Protein AF-A0A505I3U3-F1 (afdb_monomer_lite)

Structure (mmCIF, N/CA/C/O backbone):
data_AF-A0A505I3U3-F1
#
_entry.id   AF-A0A505I3U3-F1
#
loop_
_atom_site.group_PDB
_atom_site.id
_atom_site.type_symbol
_atom_site.label_atom_id
_atom_site.label_alt_id
_atom_site.label_comp_id
_atom_site.label_asym_id
_atom_site.label_entity_id
_atom_site.label_seq_id
_atom_site.pdbx_PDB_ins_code
_atom_site.Cartn_x
_atom_site.Cartn_y
_atom_site.Cartn_z
_atom_site.occupancy
_atom_site.B_iso_or_equiv
_atom_site.auth_seq_id
_atom_site.auth_comp_id
_atom_site.auth_asym_id
_atom_site.auth_atom_id
_atom_site.pdbx_PDB_model_num
ATOM 1 N N . MET A 1 1 ? 19.910 -3.285 -36.884 1.00 42.41 1 MET A N 1
ATOM 2 C CA . MET A 1 1 ? 19.547 -4.697 -36.668 1.00 42.41 1 MET A CA 1
ATOM 3 C C . MET A 1 1 ? 18.917 -4.754 -35.297 1.00 42.41 1 MET A C 1
ATOM 5 O O . MET A 1 1 ? 19.650 -4.690 -34.319 1.00 42.41 1 MET A O 1
ATOM 9 N N . ASP A 1 2 ? 17.590 -4.770 -35.226 1.00 52.75 2 ASP A N 1
ATOM 10 C CA . ASP A 1 2 ? 16.902 -5.060 -33.970 1.00 52.75 2 ASP A CA 1
ATOM 11 C C . ASP A 1 2 ? 17.142 -6.538 -33.677 1.00 52.75 2 ASP A C 1
ATOM 13 O O . ASP A 1 2 ? 16.630 -7.406 -34.384 1.00 52.75 2 ASP A O 1
ATOM 17 N N . SER A 1 3 ? 18.017 -6.841 -32.716 1.00 69.00 3 SER A N 1
ATOM 18 C CA . SER A 1 3 ? 18.177 -8.223 -32.275 1.00 69.00 3 SER A CA 1
ATOM 19 C C . SER A 1 3 ? 16.888 -8.625 -31.568 1.00 69.00 3 SER A C 1
ATOM 21 O O . SER A 1 3 ? 16.508 -7.972 -30.592 1.00 69.00 3 SER A O 1
ATOM 23 N N . GLU A 1 4 ? 16.218 -9.675 -32.038 1.00 84.38 4 GLU A N 1
ATOM 24 C CA . GLU A 1 4 ? 15.081 -10.244 -31.319 1.00 84.38 4 GLU A CA 1
ATOM 25 C C . GLU A 1 4 ? 15.441 -10.508 -29.852 1.00 84.38 4 GLU A C 1
ATOM 27 O O . GLU A 1 4 ? 16.498 -11.060 -29.540 1.00 84.38 4 GLU A O 1
ATOM 32 N N . LEU A 1 5 ? 14.546 -10.115 -28.943 1.00 84.31 5 LEU A N 1
ATOM 33 C CA . LEU A 1 5 ? 14.712 -10.381 -27.518 1.00 84.31 5 LEU A CA 1
ATOM 34 C C . LEU A 1 5 ? 14.780 -11.892 -27.270 1.00 84.31 5 LEU A C 1
ATOM 36 O O . LEU A 1 5 ? 13.933 -12.659 -27.744 1.00 84.31 5 LEU A O 1
ATOM 40 N N . SER A 1 6 ? 15.757 -1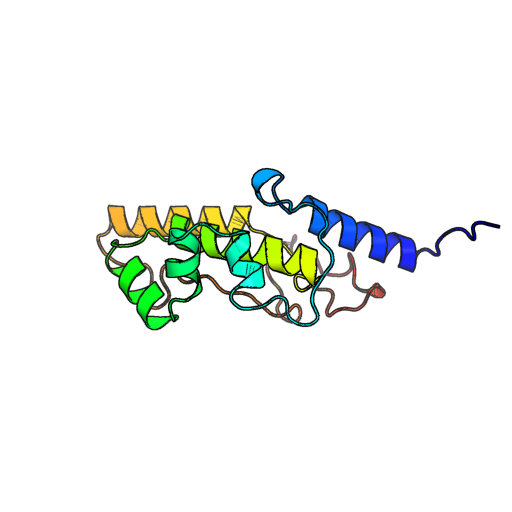2.308 -26.470 1.00 89.75 6 SER A N 1
ATOM 41 C CA . SER A 1 6 ? 15.848 -13.681 -25.969 1.00 89.75 6 SER A CA 1
ATOM 42 C C . SER A 1 6 ? 14.645 -14.036 -25.081 1.00 89.75 6 SER A C 1
ATOM 44 O O . SER A 1 6 ? 13.930 -13.161 -24.586 1.00 89.75 6 SER A O 1
ATOM 46 N N . SER A 1 7 ? 14.404 -15.332 -24.861 1.00 90.50 7 SER A N 1
ATOM 47 C CA . SER A 1 7 ? 13.244 -15.819 -24.097 1.00 90.50 7 SER A CA 1
ATOM 48 C C . SER A 1 7 ? 13.162 -15.235 -22.682 1.00 90.50 7 SER A C 1
ATOM 50 O O . SER A 1 7 ? 12.096 -14.784 -22.269 1.00 90.50 7 SER A O 1
ATOM 52 N N . TRP A 1 8 ? 14.285 -15.154 -21.962 1.00 89.69 8 TRP A N 1
ATOM 53 C CA . TRP A 1 8 ? 14.316 -14.587 -20.610 1.00 89.69 8 TRP A CA 1
ATOM 54 C C . TRP A 1 8 ? 14.043 -13.074 -20.606 1.00 89.69 8 TRP A C 1
ATOM 56 O O . TRP A 1 8 ? 13.392 -12.570 -19.694 1.00 89.69 8 TRP A O 1
ATOM 66 N N . GLN A 1 9 ? 14.483 -12.340 -21.638 1.00 92.62 9 GLN A N 1
ATOM 67 C CA . GLN A 1 9 ? 14.187 -10.908 -21.774 1.00 92.62 9 GLN A CA 1
ATOM 68 C C . GLN A 1 9 ? 12.697 -10.677 -22.024 1.00 92.62 9 GLN A C 1
ATOM 70 O O . GLN A 1 9 ? 12.126 -9.753 -21.444 1.00 92.62 9 GLN A O 1
ATOM 75 N N . LYS A 1 10 ? 12.068 -11.531 -22.844 1.00 91.75 10 LYS A N 1
ATOM 76 C CA . LYS A 1 10 ? 10.618 -11.514 -23.082 1.00 91.75 10 LYS A CA 1
ATOM 77 C C . LYS A 1 10 ? 9.846 -11.781 -21.786 1.00 91.75 10 LYS A C 1
ATOM 79 O O . LYS A 1 10 ? 8.962 -10.998 -21.458 1.00 91.75 10 LYS A O 1
ATOM 84 N N . ALA A 1 11 ? 10.234 -12.797 -21.010 1.00 90.19 11 ALA A N 1
ATOM 85 C CA . ALA A 1 11 ? 9.616 -13.100 -19.713 1.00 90.19 11 ALA A CA 1
ATOM 86 C C . ALA A 1 11 ? 9.761 -11.938 -18.710 1.00 90.19 11 ALA A C 1
ATOM 88 O O . ALA A 1 11 ? 8.778 -11.483 -18.128 1.00 90.19 11 ALA A O 1
ATOM 89 N N . ALA A 1 12 ? 10.966 -11.378 -18.566 1.00 91.19 12 ALA A N 1
ATOM 90 C CA . ALA A 1 12 ? 11.206 -10.230 -17.690 1.00 91.19 12 ALA A CA 1
ATOM 91 C C . ALA A 1 12 ? 10.450 -8.965 -18.142 1.00 91.19 12 ALA A C 1
ATOM 93 O O . ALA A 1 12 ? 10.013 -8.161 -17.317 1.00 91.19 12 ALA A O 1
ATOM 94 N N . GLN A 1 13 ? 10.299 -8.748 -19.453 1.00 92.19 13 GLN A N 1
ATOM 95 C CA . GLN A 1 13 ? 9.488 -7.653 -19.983 1.00 92.19 13 GLN A CA 1
ATOM 96 C C . GLN A 1 13 ? 8.001 -7.866 -19.688 1.00 92.19 13 GLN A C 1
ATOM 98 O O . GLN A 1 13 ? 7.364 -6.936 -19.202 1.00 92.19 13 GLN A O 1
ATOM 103 N N . ALA A 1 14 ? 7.477 -9.070 -19.923 1.00 92.00 14 ALA A N 1
ATOM 104 C CA . ALA A 1 14 ? 6.088 -9.413 -19.639 1.00 92.00 14 ALA A CA 1
ATOM 105 C C . ALA A 1 14 ? 5.757 -9.239 -18.151 1.00 92.00 14 ALA A C 1
ATOM 107 O O . ALA A 1 14 ? 4.766 -8.591 -17.828 1.00 92.00 14 ALA A O 1
ATOM 108 N N . LYS A 1 15 ? 6.626 -9.707 -17.243 1.00 91.25 15 LYS A N 1
ATOM 109 C CA . LYS A 1 15 ? 6.424 -9.543 -15.796 1.00 91.25 15 LYS A CA 1
ATOM 110 C C . LYS A 1 15 ? 6.405 -8.074 -15.372 1.00 91.25 15 LYS A C 1
ATOM 112 O O . LYS A 1 15 ? 5.486 -7.654 -14.680 1.00 91.25 15 LYS A O 1
ATOM 117 N N . ARG A 1 16 ? 7.369 -7.266 -15.834 1.00 92.44 16 ARG A N 1
ATOM 118 C CA . ARG A 1 16 ? 7.376 -5.814 -15.561 1.00 92.44 16 ARG A CA 1
ATOM 119 C C . ARG A 1 16 ? 6.122 -5.127 -16.092 1.00 92.44 16 ARG A C 1
ATOM 121 O O . ARG A 1 16 ? 5.566 -4.278 -15.406 1.00 92.44 16 ARG A O 1
ATOM 128 N N . GLN A 1 17 ? 5.678 -5.500 -17.291 1.00 93.25 17 GLN A N 1
ATOM 129 C CA . GLN A 1 17 ? 4.463 -4.944 -17.874 1.00 93.25 17 GLN A CA 1
ATOM 130 C C . GLN A 1 17 ? 3.226 -5.332 -17.055 1.00 93.25 17 GLN A C 1
ATOM 132 O O . GLN A 1 17 ? 2.429 -4.457 -16.749 1.00 93.25 17 GLN A O 1
ATOM 137 N N . ALA A 1 18 ? 3.119 -6.587 -16.611 1.00 92.44 18 ALA A N 1
ATOM 138 C CA . ALA A 1 18 ? 2.025 -7.045 -15.757 1.00 92.44 18 ALA A CA 1
ATOM 139 C C . ALA A 1 18 ? 1.955 -6.274 -14.425 1.00 92.44 18 ALA A C 1
ATOM 141 O O . ALA A 1 18 ? 0.870 -5.878 -14.007 1.00 92.44 18 ALA A O 1
ATOM 142 N N . ILE A 1 19 ? 3.101 -5.989 -13.792 1.00 92.94 19 ILE A N 1
ATOM 143 C CA . ILE A 1 19 ? 3.154 -5.178 -12.562 1.00 92.94 19 ILE A CA 1
ATOM 144 C C . ILE A 1 19 ? 2.674 -3.742 -12.835 1.00 92.94 19 ILE A C 1
ATOM 146 O O . ILE A 1 19 ? 1.870 -3.202 -12.079 1.00 92.94 19 ILE A O 1
ATOM 150 N N . LEU A 1 20 ? 3.117 -3.120 -13.933 1.00 93.00 20 LEU A N 1
ATOM 151 C CA . LEU A 1 20 ? 2.653 -1.780 -14.318 1.00 93.00 20 LEU A CA 1
ATOM 152 C C . LEU A 1 20 ? 1.159 -1.763 -14.674 1.00 93.00 20 LEU A C 1
ATOM 154 O O . LEU A 1 20 ? 0.457 -0.794 -14.375 1.00 93.00 20 LEU A O 1
ATOM 158 N N . ASP A 1 21 ? 0.660 -2.831 -15.291 1.00 93.69 21 ASP A N 1
ATOM 159 C CA . ASP A 1 21 ? -0.746 -2.974 -15.658 1.00 93.69 21 ASP A CA 1
ATOM 160 C C . ASP A 1 21 ? -1.646 -3.156 -14.434 1.00 93.69 21 ASP A C 1
ATOM 162 O O . ASP A 1 21 ? -2.768 -2.646 -14.438 1.00 93.69 21 ASP A O 1
ATOM 166 N N . ALA A 1 22 ? -1.128 -3.762 -13.362 1.00 93.62 22 ALA A N 1
ATOM 167 C CA . ALA A 1 22 ? -1.805 -3.873 -12.073 1.00 93.62 22 ALA A CA 1
ATOM 168 C C . ALA A 1 22 ? -1.990 -2.521 -11.354 1.00 93.62 22 ALA A C 1
ATOM 170 O O . ALA A 1 22 ? -2.793 -2.432 -10.426 1.00 93.62 22 ALA A O 1
ATOM 171 N N . ILE A 1 23 ? -1.298 -1.450 -11.774 1.00 95.81 23 ILE A N 1
ATOM 172 C CA . ILE A 1 23 ? -1.517 -0.101 -11.233 1.00 95.81 23 ILE A CA 1
ATOM 173 C C . ILE A 1 23 ? -2.797 0.504 -11.836 1.00 95.81 23 ILE A C 1
ATOM 175 O O . ILE A 1 23 ? -2.842 0.748 -13.054 1.00 95.81 23 ILE A O 1
ATOM 179 N N . PRO A 1 24 ? -3.808 0.842 -11.003 1.00 95.19 24 PRO A N 1
ATOM 180 C CA . PRO A 1 24 ? -5.024 1.513 -11.446 1.00 95.19 24 PRO A CA 1
ATOM 181 C C . PRO A 1 24 ? -4.728 2.793 -12.223 1.00 95.19 24 PRO A C 1
ATOM 183 O O . PRO A 1 24 ? -3.877 3.587 -11.827 1.00 95.19 24 PRO A O 1
ATOM 186 N N . GLN A 1 25 ? -5.485 3.049 -13.295 1.00 94.31 25 GLN A N 1
ATOM 187 C CA . GLN A 1 25 ? -5.284 4.235 -14.139 1.00 94.31 25 GLN A CA 1
ATOM 188 C C . GLN A 1 25 ? -5.309 5.549 -13.343 1.00 94.31 25 GLN A C 1
ATOM 190 O O . GLN A 1 25 ? -4.515 6.439 -13.631 1.00 94.31 25 GLN A O 1
ATOM 195 N N . LYS A 1 26 ? -6.158 5.640 -12.308 1.00 94.50 26 LYS A N 1
ATOM 196 C CA . LYS A 1 26 ? -6.260 6.810 -11.417 1.00 94.50 26 LYS A CA 1
ATOM 197 C C . LYS A 1 26 ? -4.977 7.121 -10.628 1.00 94.50 26 LYS A C 1
ATOM 199 O O . LYS A 1 26 ? -4.834 8.239 -10.156 1.00 94.50 26 LYS A O 1
ATOM 204 N N . TRP A 1 27 ? -4.067 6.156 -10.489 1.00 95.88 27 TRP A N 1
ATOM 205 C CA . TRP A 1 27 ? -2.802 6.282 -9.750 1.00 95.88 27 TRP A CA 1
ATOM 206 C C . TRP A 1 27 ? -1.579 6.362 -10.670 1.00 95.88 27 TRP A C 1
ATOM 208 O O . TRP A 1 27 ? -0.437 6.370 -10.204 1.00 95.88 27 TRP A O 1
ATOM 218 N N . ARG A 1 28 ? -1.786 6.382 -11.992 1.00 94.75 28 ARG A N 1
ATOM 219 C CA . ARG A 1 28 ? -0.683 6.477 -12.947 1.00 94.75 28 ARG A CA 1
ATOM 220 C C . ARG A 1 28 ? -0.191 7.915 -13.030 1.00 94.75 28 ARG A C 1
ATOM 222 O O . ARG A 1 28 ? -0.964 8.825 -13.323 1.00 94.75 28 ARG A O 1
ATOM 229 N N . ILE A 1 29 ? 1.103 8.108 -12.800 1.00 91.25 29 ILE A N 1
ATOM 230 C CA . ILE A 1 29 ? 1.732 9.428 -12.864 1.00 91.25 29 ILE A CA 1
ATOM 231 C C . ILE A 1 29 ? 2.235 9.705 -14.278 1.00 91.25 29 ILE A C 1
ATOM 233 O O . ILE A 1 29 ? 2.654 8.804 -15.009 1.00 91.25 29 ILE A O 1
ATOM 237 N N . GLN A 1 30 ? 2.227 10.976 -14.675 1.00 85.38 30 GLN A N 1
ATOM 238 C CA . GLN A 1 30 ? 2.942 11.374 -15.881 1.00 85.38 30 GLN A CA 1
ATOM 239 C C . GLN A 1 30 ? 4.442 11.304 -15.618 1.00 85.38 30 GLN A C 1
ATOM 241 O O . GLN A 1 30 ? 4.922 11.675 -14.548 1.00 85.38 30 GLN A O 1
ATOM 246 N N . ARG A 1 31 ? 5.185 10.802 -16.603 1.00 68.62 31 ARG A N 1
ATOM 247 C CA . ARG A 1 31 ? 6.617 10.547 -16.474 1.00 68.62 31 ARG A CA 1
ATOM 248 C C . ARG A 1 31 ? 7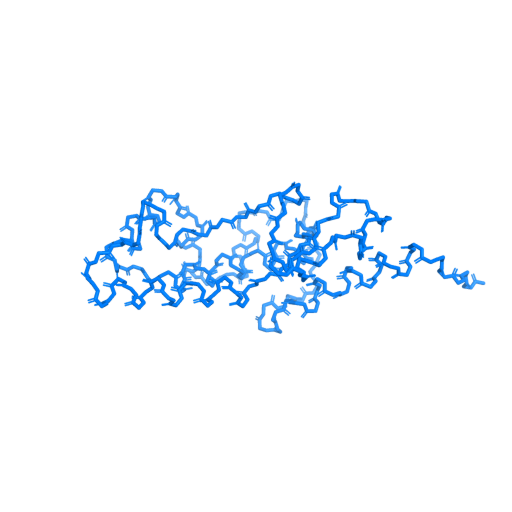.368 11.862 -16.232 1.00 68.62 31 ARG A C 1
ATOM 250 O O . ARG A 1 31 ? 7.558 12.646 -17.158 1.00 68.62 31 ARG A O 1
ATOM 257 N N . ALA A 1 32 ? 7.781 12.085 -14.987 1.00 68.06 32 ALA A N 1
ATOM 258 C CA . ALA A 1 32 ? 8.561 13.242 -14.568 1.00 68.06 32 ALA A CA 1
ATOM 259 C C . ALA A 1 32 ? 10.071 12.984 -14.709 1.00 68.06 32 ALA A C 1
ATOM 261 O O . ALA A 1 32 ? 10.527 11.837 -14.730 1.00 68.06 32 ALA A O 1
ATOM 262 N N . VAL A 1 33 ? 10.860 14.060 -14.783 1.00 78.12 33 VAL A N 1
ATOM 263 C CA . VAL A 1 33 ? 12.310 13.981 -14.560 1.00 78.12 33 VAL A CA 1
ATOM 264 C C . VAL A 1 33 ? 12.523 13.590 -13.102 1.00 78.12 33 VAL A C 1
ATOM 266 O O . VAL A 1 33 ? 12.059 14.290 -12.203 1.00 78.12 33 VAL A O 1
ATOM 269 N N . LEU A 1 34 ? 13.184 12.457 -12.877 1.00 82.69 34 LEU A N 1
ATOM 270 C CA . LEU A 1 34 ? 13.385 11.937 -11.532 1.00 82.69 34 LEU A CA 1
ATOM 271 C C . LEU A 1 34 ? 14.514 12.702 -10.827 1.00 82.69 34 LEU A C 1
ATOM 273 O O . LEU A 1 34 ? 15.611 12.801 -11.388 1.00 82.69 34 LEU A O 1
ATOM 277 N N . PRO A 1 35 ? 14.284 13.226 -9.611 1.00 85.56 35 PRO A N 1
ATOM 278 C CA . PRO A 1 35 ? 15.367 13.666 -8.743 1.00 85.56 35 PRO A CA 1
ATOM 279 C C . PRO A 1 35 ? 16.189 12.464 -8.258 1.00 85.56 35 PRO A C 1
ATOM 281 O O . PRO A 1 35 ? 15.798 11.308 -8.415 1.00 85.56 35 PRO A O 1
ATOM 284 N N . VAL A 1 36 ? 17.331 12.746 -7.626 1.00 87.69 36 VAL A N 1
ATOM 285 C CA . VAL A 1 36 ? 18.148 11.715 -6.961 1.00 87.69 36 VAL A CA 1
ATOM 286 C C . VAL A 1 36 ? 17.389 11.072 -5.797 1.00 87.69 36 VAL A C 1
ATOM 288 O O . VAL A 1 36 ? 17.499 9.867 -5.588 1.00 87.69 36 VAL A O 1
ATOM 291 N N . ASP A 1 37 ? 16.615 11.871 -5.063 1.00 90.56 37 ASP A N 1
ATOM 292 C CA . ASP A 1 37 ? 15.796 11.432 -3.939 1.00 90.56 37 ASP A CA 1
ATOM 293 C C . ASP A 1 37 ? 14.320 11.680 -4.254 1.00 90.56 37 ASP A C 1
ATOM 295 O O . ASP A 1 37 ? 13.906 12.814 -4.489 1.00 90.56 37 ASP A O 1
ATOM 299 N N . VAL A 1 38 ? 13.543 10.600 -4.288 1.00 91.38 38 VAL A N 1
ATOM 300 C CA . VAL A 1 38 ? 12.102 10.624 -4.559 1.00 91.38 38 VAL A CA 1
ATOM 301 C C . VAL A 1 38 ? 11.260 10.572 -3.281 1.00 91.38 38 VAL A C 1
ATOM 303 O O . VAL A 1 38 ? 10.042 10.448 -3.364 1.00 91.38 38 VAL A O 1
ATOM 306 N N . THR A 1 39 ? 11.880 10.609 -2.102 1.00 91.44 39 THR A N 1
ATOM 307 C CA . THR A 1 39 ? 11.192 10.566 -0.807 1.00 91.44 39 THR A CA 1
ATOM 308 C C . THR A 1 39 ? 10.715 11.958 -0.361 1.00 91.44 39 THR A C 1
ATOM 310 O O . THR A 1 39 ? 10.878 12.950 -1.074 1.00 91.44 39 THR A O 1
ATOM 313 N N . GLY A 1 40 ? 10.057 12.029 0.803 1.00 92.75 40 GLY A N 1
ATOM 314 C CA . GLY A 1 40 ? 9.613 13.286 1.409 1.00 92.75 40 GLY A CA 1
ATOM 315 C C . GLY A 1 40 ? 8.695 14.112 0.505 1.00 92.75 40 GLY A C 1
ATOM 316 O O . GLY A 1 40 ? 7.747 13.588 -0.082 1.00 92.75 40 GLY A O 1
ATOM 317 N N . GLU A 1 41 ? 8.998 15.405 0.380 1.00 92.38 41 GLU A N 1
ATOM 318 C CA . GLU A 1 41 ? 8.182 16.380 -0.356 1.00 92.38 41 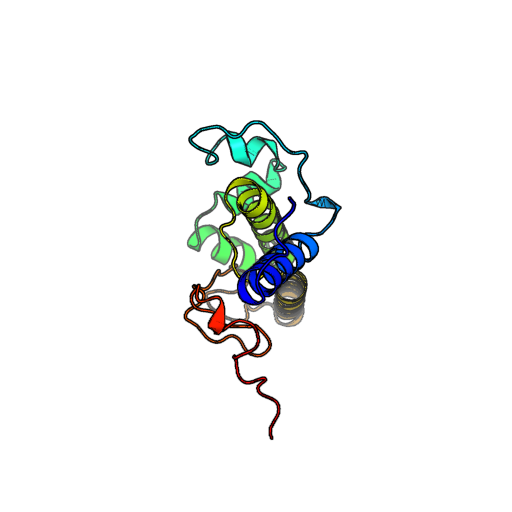GLU A CA 1
ATOM 319 C C . GLU A 1 41 ? 7.937 15.984 -1.820 1.00 92.38 41 GLU A C 1
ATOM 321 O O . GLU A 1 41 ? 6.873 16.280 -2.368 1.00 92.38 41 GLU A O 1
ATOM 326 N N . PHE A 1 42 ? 8.880 15.277 -2.458 1.00 93.44 42 PHE A N 1
ATOM 327 C CA . PHE A 1 42 ? 8.739 14.906 -3.865 1.00 93.44 42 PHE A CA 1
ATOM 328 C C . PHE A 1 42 ? 7.568 13.946 -4.089 1.00 93.44 42 PHE A C 1
ATOM 330 O O . PHE A 1 42 ? 6.706 14.210 -4.928 1.00 93.44 42 PHE A O 1
ATOM 337 N N . ILE A 1 43 ? 7.507 12.842 -3.335 1.00 94.31 43 ILE A N 1
ATOM 338 C CA . ILE A 1 43 ? 6.393 11.893 -3.452 1.00 94.31 43 ILE A CA 1
ATOM 339 C C . ILE A 1 43 ? 5.096 12.471 -2.880 1.00 94.31 43 ILE A C 1
ATOM 341 O O . ILE A 1 43 ? 4.024 12.200 -3.418 1.00 94.31 43 ILE A O 1
ATOM 345 N N . GLN A 1 44 ? 5.183 13.309 -1.842 1.00 95.81 44 GLN A N 1
ATOM 346 C CA . GLN A 1 44 ? 4.025 13.995 -1.260 1.00 95.81 44 GLN A CA 1
ATOM 347 C C . GLN A 1 44 ? 3.321 14.911 -2.270 1.00 95.81 44 GLN A C 1
ATOM 349 O O . GLN A 1 44 ? 2.104 15.046 -2.205 1.00 95.81 44 GLN A O 1
ATOM 354 N N . GLY A 1 45 ? 4.038 15.459 -3.257 1.00 94.62 45 GLY A N 1
ATOM 355 C CA . GLY A 1 45 ? 3.446 16.248 -4.344 1.00 94.62 45 GLY A CA 1
ATOM 356 C C . GLY A 1 45 ? 2.415 15.502 -5.207 1.00 94.62 45 GLY A C 1
ATOM 357 O O . GLY A 1 45 ? 1.672 16.144 -5.947 1.00 94.62 45 GLY A O 1
ATOM 358 N N . TYR A 1 46 ? 2.343 14.171 -5.106 1.00 95.19 46 TYR A N 1
ATOM 359 C CA . TYR A 1 46 ? 1.360 13.330 -5.802 1.00 95.19 46 TYR A CA 1
ATOM 360 C C . TYR A 1 46 ? 0.208 12.860 -4.901 1.00 95.19 46 TYR A C 1
ATOM 362 O O . TYR A 1 46 ? -0.700 12.181 -5.378 1.00 95.19 46 TYR A O 1
ATOM 370 N N . LEU A 1 47 ? 0.247 13.190 -3.609 1.00 97.19 47 LEU A N 1
ATOM 371 C CA . LEU A 1 47 ? -0.690 12.711 -2.599 1.00 97.19 47 LEU A CA 1
ATOM 372 C C . LEU A 1 47 ? -1.597 13.844 -2.117 1.00 97.19 47 LEU A C 1
ATOM 374 O O . LEU A 1 47 ? -1.230 15.019 -2.091 1.00 97.19 47 LEU A O 1
ATOM 378 N N . THR A 1 48 ? -2.797 13.485 -1.684 1.00 98.06 48 THR A N 1
ATOM 379 C CA . THR A 1 48 ? -3.679 14.402 -0.960 1.00 98.06 48 THR A CA 1
ATOM 380 C C . THR A 1 48 ? -3.158 14.648 0.462 1.00 98.06 48 THR A C 1
ATOM 382 O O . THR A 1 48 ? -2.490 13.782 1.032 1.00 98.06 48 THR A O 1
ATOM 385 N N . PRO A 1 49 ? -3.518 15.773 1.112 1.00 98.38 49 PRO A N 1
ATOM 386 C CA . PRO A 1 49 ? -3.138 16.021 2.506 1.00 98.38 49 PRO A CA 1
ATOM 387 C C . PRO A 1 49 ? -3.538 14.890 3.462 1.00 98.38 49 PRO A C 1
ATOM 389 O O . PRO A 1 49 ? -2.803 14.586 4.397 1.00 98.38 49 PRO A O 1
ATOM 392 N N . ARG A 1 50 ? -4.676 14.233 3.198 1.00 98.19 50 ARG A N 1
ATOM 393 C CA . ARG A 1 50 ? -5.163 13.103 3.994 1.00 98.19 50 ARG A CA 1
ATOM 394 C C . ARG A 1 50 ? -4.308 11.850 3.811 1.00 98.19 50 ARG A C 1
ATOM 396 O O . ARG A 1 50 ? -4.003 11.171 4.784 1.00 98.19 50 ARG A O 1
ATOM 403 N N . GLU A 1 51 ? -3.896 11.551 2.584 1.00 98.38 51 GLU A N 1
ATOM 404 C CA . GLU A 1 51 ? -2.983 10.433 2.322 1.00 98.38 51 GLU A CA 1
ATOM 405 C C . GLU A 1 51 ? -1.612 10.675 2.952 1.00 98.38 51 GLU A C 1
ATOM 407 O O . GLU A 1 51 ? -1.014 9.738 3.476 1.00 98.38 51 GLU A O 1
ATOM 412 N N . ILE A 1 52 ? -1.129 11.921 2.950 1.00 98.56 52 ILE A N 1
ATOM 413 C CA . ILE A 1 52 ? 0.111 12.297 3.639 1.00 98.56 52 ILE A CA 1
ATOM 414 C C . ILE A 1 52 ? -0.038 12.062 5.145 1.00 98.56 52 ILE A C 1
ATOM 416 O O . ILE A 1 52 ? 0.790 11.369 5.725 1.00 98.56 52 ILE A O 1
ATOM 420 N N . GLU A 1 53 ? -1.110 12.561 5.767 1.00 98.50 53 GLU A N 1
ATOM 421 C CA . GLU A 1 53 ? -1.387 12.348 7.196 1.00 98.50 53 GLU A CA 1
ATOM 422 C C . GLU A 1 53 ? -1.368 10.858 7.571 1.00 98.50 53 GLU A C 1
ATOM 424 O O . GLU A 1 53 ? -0.730 10.470 8.547 1.00 98.50 53 GLU A O 1
ATOM 429 N N . ILE A 1 54 ? -2.031 10.019 6.773 1.00 98.56 54 ILE A N 1
ATOM 430 C CA . ILE A 1 54 ? -2.111 8.576 7.012 1.00 98.56 54 ILE A CA 1
ATOM 431 C C . ILE A 1 54 ? -0.755 7.892 6.808 1.00 98.56 54 ILE A C 1
ATOM 433 O O . ILE A 1 54 ? -0.353 7.064 7.621 1.00 98.56 54 ILE A O 1
ATOM 437 N N . THR A 1 55 ? -0.060 8.194 5.709 1.00 98.12 55 THR A N 1
ATOM 43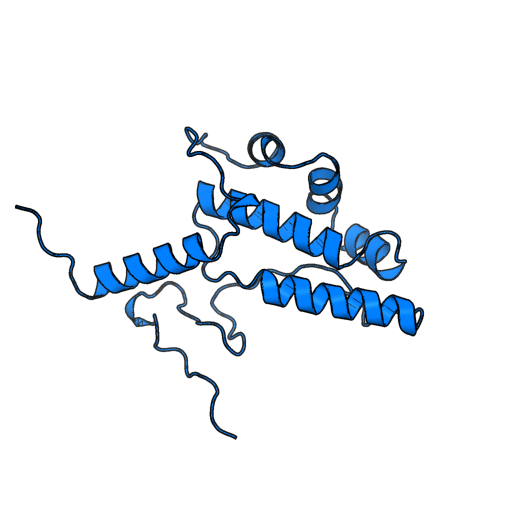8 C CA . THR A 1 55 ? 1.152 7.455 5.308 1.00 98.12 55 THR A CA 1
ATOM 439 C C . THR A 1 55 ? 2.428 7.932 6.003 1.00 98.12 55 THR A C 1
ATOM 441 O O . THR A 1 55 ? 3.441 7.242 5.929 1.00 98.12 55 THR A O 1
ATOM 444 N N . GLU A 1 56 ? 2.391 9.081 6.680 1.00 97.62 56 GLU A N 1
ATOM 445 C CA . GLU A 1 56 ? 3.453 9.558 7.580 1.00 97.62 56 GLU A CA 1
ATOM 446 C C . GLU A 1 56 ? 3.216 9.151 9.048 1.00 97.62 56 GLU A C 1
ATOM 448 O O . GLU A 1 56 ? 4.093 9.338 9.893 1.00 97.62 56 GLU A O 1
ATOM 453 N N . ALA A 1 57 ? 2.048 8.587 9.377 1.00 98.19 57 ALA A N 1
ATOM 454 C CA . ALA A 1 57 ? 1.774 8.063 10.708 1.00 98.19 57 ALA A CA 1
ATOM 455 C C . ALA A 1 57 ? 2.555 6.764 10.970 1.00 98.19 57 ALA A C 1
ATOM 457 O O . ALA A 1 57 ? 2.725 5.919 10.088 1.00 98.19 57 ALA A O 1
ATOM 458 N N . ASP A 1 58 ? 3.008 6.577 12.211 1.00 98.06 58 ASP A N 1
ATOM 459 C CA . ASP A 1 58 ? 3.639 5.324 12.614 1.00 98.06 58 ASP A CA 1
ATOM 460 C C . ASP A 1 58 ? 2.609 4.191 12.797 1.00 98.06 58 ASP A C 1
ATOM 462 O O . ASP A 1 58 ? 1.395 4.398 12.865 1.00 98.06 58 ASP A O 1
ATOM 466 N N . ALA A 1 59 ? 3.099 2.953 12.892 1.00 97.25 59 ALA A N 1
ATOM 467 C CA . ALA A 1 59 ? 2.239 1.780 13.022 1.00 97.25 59 ALA A CA 1
ATOM 468 C C . ALA A 1 59 ? 1.371 1.799 14.296 1.00 97.25 59 ALA A C 1
ATOM 470 O O . ALA A 1 59 ? 0.273 1.237 14.296 1.00 97.25 59 ALA A O 1
ATOM 471 N N . VAL A 1 60 ? 1.833 2.435 15.379 1.00 97.75 60 VAL A N 1
ATOM 472 C CA . VAL A 1 60 ? 1.082 2.526 16.642 1.00 97.75 60 VAL A CA 1
ATOM 473 C C . VAL A 1 60 ? -0.087 3.493 16.480 1.00 97.75 60 VAL A C 1
ATOM 475 O O . VAL A 1 60 ? -1.209 3.176 16.877 1.00 97.75 60 VAL A O 1
ATOM 478 N N . ALA A 1 61 ? 0.145 4.640 15.848 1.00 98.19 61 ALA A N 1
ATOM 479 C CA . ALA A 1 61 ? -0.885 5.607 15.507 1.00 98.19 61 ALA A CA 1
ATOM 480 C C . ALA A 1 61 ? -1.918 4.995 14.554 1.00 98.19 61 ALA A C 1
ATOM 482 O O . ALA A 1 61 ? -3.110 5.057 14.849 1.00 98.19 61 ALA A O 1
ATOM 483 N N . ILE A 1 62 ? -1.479 4.330 13.478 1.00 98.50 62 ILE A N 1
ATOM 484 C CA . ILE A 1 62 ? -2.384 3.675 12.520 1.00 98.50 62 ILE A CA 1
ATOM 485 C C . ILE A 1 62 ? -3.258 2.647 13.235 1.00 98.50 62 ILE A C 1
ATOM 487 O O . ILE A 1 62 ? -4.479 2.748 13.174 1.00 98.50 62 ILE A O 1
ATOM 491 N N . THR A 1 63 ? -2.656 1.706 13.967 1.00 98.00 63 THR A N 1
ATOM 492 C CA . THR A 1 63 ? -3.419 0.665 14.678 1.00 98.00 63 THR A CA 1
ATOM 493 C C . THR A 1 63 ? -4.360 1.246 15.729 1.00 98.00 63 THR A C 1
ATOM 495 O O . THR A 1 63 ? -5.475 0.757 15.890 1.00 98.00 63 THR A O 1
ATOM 498 N N . THR A 1 64 ? -3.972 2.317 16.421 1.00 98.12 64 THR A N 1
ATOM 499 C CA . THR A 1 64 ? -4.857 3.004 17.375 1.00 98.12 64 THR A CA 1
ATOM 500 C C . THR A 1 64 ? -6.061 3.633 16.668 1.00 98.12 64 THR A C 1
ATOM 502 O O . THR A 1 64 ? -7.196 3.494 17.128 1.00 98.12 64 THR A O 1
ATOM 505 N N . GLN A 1 65 ? -5.845 4.290 15.528 1.00 98.50 65 GLN A N 1
ATOM 506 C CA . GLN A 1 65 ? -6.912 4.952 14.776 1.00 98.50 65 GLN A CA 1
ATOM 507 C C . GLN A 1 65 ? -7.866 3.957 14.108 1.00 98.50 65 GLN A C 1
ATOM 509 O O . GLN A 1 65 ? -9.078 4.171 14.130 1.00 98.50 65 GLN A O 1
ATOM 514 N N . THR A 1 66 ? -7.353 2.850 13.574 1.00 98.25 66 THR A N 1
ATOM 515 C CA . THR A 1 66 ? -8.177 1.818 12.932 1.00 98.25 66 THR A CA 1
ATOM 516 C C . THR A 1 66 ? -8.933 0.970 13.949 1.00 98.25 66 THR A C 1
ATOM 518 O O . THR A 1 66 ? -10.115 0.704 13.771 1.00 98.25 66 THR A O 1
ATOM 521 N N . THR A 1 67 ? -8.309 0.578 15.065 1.00 97.75 67 THR A N 1
ATOM 522 C CA . THR A 1 67 ? -8.986 -0.220 16.112 1.00 97.75 67 THR A CA 1
ATOM 523 C C . THR A 1 67 ? -10.064 0.560 16.864 1.00 97.75 67 THR A C 1
ATOM 525 O O . THR A 1 67 ? -11.001 -0.051 17.378 1.00 97.75 67 THR A O 1
ATOM 528 N N . SER A 1 68 ? -9.952 1.891 16.921 1.00 96.75 68 SER A N 1
ATOM 529 C CA . SER A 1 68 ? -10.985 2.775 17.478 1.00 96.75 68 SER A CA 1
ATOM 530 C C . SER A 1 68 ? -12.090 3.132 16.479 1.00 96.75 68 SER A C 1
ATOM 532 O O . SER A 1 68 ? -13.114 3.675 16.890 1.00 96.75 68 SER A O 1
ATOM 534 N N . GLY A 1 69 ? -11.907 2.823 15.191 1.00 96.25 69 GLY A N 1
ATOM 535 C CA . GLY A 1 69 ? -12.831 3.190 14.116 1.00 96.25 69 GLY A CA 1
ATOM 536 C C . GLY A 1 69 ? -12.780 4.669 13.721 1.00 96.25 69 GLY A C 1
ATOM 537 O O . GLY A 1 69 ? -13.651 5.125 12.985 1.00 96.25 69 GLY A O 1
ATOM 538 N N . ASN A 1 70 ? -11.784 5.429 14.196 1.00 97.88 70 ASN A N 1
ATOM 539 C CA . ASN A 1 70 ? -11.577 6.818 13.777 1.00 97.88 70 ASN A CA 1
ATOM 540 C C . ASN A 1 70 ? -11.155 6.894 12.308 1.00 97.88 70 ASN A C 1
ATOM 542 O O . ASN A 1 70 ? -11.556 7.818 11.602 1.00 97.88 70 ASN A O 1
ATOM 546 N N . TRP A 1 71 ? -10.312 5.952 11.883 1.00 98.50 71 TRP A N 1
ATOM 547 C CA . TRP A 1 71 ? -9.904 5.750 10.495 1.00 98.50 71 TRP A CA 1
ATOM 548 C C . TRP A 1 71 ? -10.415 4.382 10.049 1.00 98.50 71 TRP A C 1
ATOM 550 O O . TRP A 1 71 ? -10.334 3.417 10.811 1.00 98.50 71 TRP A O 1
ATOM 560 N N . SER A 1 72 ? -10.919 4.280 8.825 1.00 98.56 72 SER A N 1
ATOM 561 C CA . SER A 1 72 ? -11.265 2.982 8.238 1.00 98.56 72 SER A CA 1
ATOM 562 C C . SER A 1 72 ? -10.010 2.203 7.819 1.00 98.56 72 SER A C 1
ATOM 564 O O . SER A 1 72 ? -8.991 2.774 7.435 1.00 98.56 72 SER A O 1
ATOM 566 N N . ALA A 1 73 ? -10.042 0.876 7.859 1.00 98.56 73 ALA A N 1
ATOM 567 C CA . ALA A 1 73 ? -8.986 0.054 7.277 1.00 98.56 73 ALA A CA 1
ATOM 568 C C . ALA A 1 73 ? -8.888 0.287 5.760 1.00 98.56 73 ALA A C 1
ATOM 570 O O . ALA A 1 73 ? -7.782 0.257 5.208 1.00 98.56 73 ALA A O 1
ATOM 571 N N . VAL A 1 74 ? -10.019 0.537 5.085 1.00 98.69 74 VAL A N 1
ATOM 572 C CA . VAL A 1 74 ? -10.056 0.834 3.644 1.00 98.69 74 VAL A CA 1
ATOM 573 C C . VAL A 1 74 ? -9.311 2.124 3.318 1.00 98.69 74 VAL A C 1
ATOM 575 O O . VAL A 1 74 ? -8.433 2.081 2.458 1.00 98.69 74 VAL A O 1
ATOM 578 N N . GLU A 1 75 ? -9.577 3.244 4.004 1.00 98.50 75 GLU A N 1
ATOM 579 C CA . GLU A 1 75 ? -8.887 4.511 3.693 1.00 98.50 75 GLU A CA 1
ATOM 580 C C . GLU A 1 75 ? -7.374 4.397 3.910 1.00 98.50 75 GLU A C 1
ATOM 582 O O . GLU A 1 75 ? -6.586 4.913 3.116 1.00 98.50 75 GLU A O 1
ATOM 587 N N . VAL A 1 76 ? -6.965 3.681 4.965 1.00 98.62 76 VAL A N 1
ATOM 588 C CA . VAL A 1 76 ? -5.554 3.474 5.278 1.00 98.62 76 VAL A CA 1
ATOM 589 C C . VAL A 1 76 ? -4.911 2.633 4.183 1.00 98.62 76 VAL A C 1
ATOM 591 O O . VAL A 1 76 ? -3.873 3.004 3.635 1.00 98.62 76 VAL A O 1
ATOM 594 N N . THR A 1 77 ? -5.550 1.531 3.804 1.00 98.50 77 THR A N 1
ATOM 595 C CA . THR A 1 77 ? -5.045 0.642 2.754 1.00 98.50 77 THR A CA 1
ATOM 596 C C . THR A 1 77 ? -4.959 1.355 1.408 1.00 98.50 77 THR A C 1
ATOM 598 O O . THR A 1 77 ? -3.929 1.252 0.741 1.00 98.50 77 THR A O 1
ATOM 601 N N . GLU A 1 78 ? -5.977 2.123 1.015 1.00 98.25 78 GLU A N 1
ATOM 602 C CA . GLU A 1 78 ? -5.971 2.885 -0.237 1.00 98.25 78 GLU A CA 1
ATOM 603 C C . GLU A 1 78 ? -4.854 3.936 -0.272 1.00 98.25 78 GLU A C 1
ATOM 605 O O . GLU A 1 78 ? -4.144 4.019 -1.277 1.00 98.25 78 GLU A O 1
ATOM 610 N N . ALA A 1 79 ? -4.633 4.674 0.823 1.00 98.50 79 ALA A N 1
ATOM 611 C CA . ALA A 1 79 ? -3.567 5.673 0.908 1.00 98.50 79 ALA A CA 1
ATOM 612 C C . ALA A 1 79 ? -2.171 5.047 0.734 1.00 98.50 79 ALA A C 1
ATOM 614 O O . ALA A 1 79 ? -1.341 5.546 -0.035 1.00 98.50 79 ALA A O 1
ATOM 615 N N . PHE A 1 80 ? -1.916 3.915 1.398 1.00 98.31 80 PHE A N 1
ATOM 616 C CA . PHE A 1 80 ? -0.656 3.184 1.250 1.00 98.31 80 PHE A CA 1
ATOM 617 C C . PHE A 1 80 ? -0.506 2.562 -0.145 1.00 98.31 80 PHE A C 1
ATOM 619 O O . PHE A 1 80 ? 0.581 2.637 -0.721 1.00 98.31 80 PHE A O 1
ATOM 626 N N . CYS A 1 81 ? -1.572 1.998 -0.722 1.00 98.12 81 CYS A N 1
ATOM 627 C CA . CYS A 1 81 ? -1.547 1.445 -2.081 1.00 98.12 81 CYS A CA 1
ATOM 628 C C . CYS A 1 81 ? -1.252 2.529 -3.125 1.00 98.12 81 CYS A C 1
ATOM 630 O O . CYS A 1 81 ? -0.416 2.319 -4.005 1.00 98.12 81 CYS A O 1
ATOM 632 N N . HIS A 1 82 ? -1.871 3.706 -3.001 1.00 98.19 82 HIS A N 1
ATOM 633 C CA . HIS A 1 82 ? -1.616 4.826 -3.901 1.00 98.19 82 HIS A CA 1
ATOM 634 C C . HIS A 1 82 ? -0.160 5.300 -3.807 1.00 98.19 82 HIS A C 1
ATOM 636 O O . HIS A 1 82 ? 0.537 5.364 -4.825 1.00 98.19 82 HIS A O 1
ATOM 642 N N . ARG A 1 83 ? 0.353 5.538 -2.591 1.00 97.88 83 ARG A N 1
ATOM 643 C CA . ARG A 1 83 ? 1.758 5.929 -2.385 1.00 97.88 83 ARG A CA 1
ATOM 644 C C . ARG A 1 83 ? 2.735 4.869 -2.902 1.00 97.88 83 ARG A C 1
ATOM 646 O O . ARG A 1 83 ? 3.733 5.217 -3.533 1.00 97.88 83 ARG A O 1
ATOM 653 N N . ALA A 1 84 ? 2.442 3.585 -2.694 1.00 97.44 84 ALA A N 1
ATOM 654 C CA . ALA A 1 84 ? 3.252 2.479 -3.204 1.00 97.44 84 ALA A CA 1
ATOM 655 C C . ALA A 1 84 ? 3.244 2.414 -4.741 1.00 97.44 84 ALA A C 1
ATOM 657 O O . ALA A 1 84 ? 4.295 2.208 -5.349 1.00 97.44 84 ALA A O 1
ATOM 658 N N . ALA A 1 85 ? 2.094 2.647 -5.381 1.00 97.25 85 ALA A N 1
ATOM 659 C CA . ALA A 1 85 ? 1.981 2.708 -6.835 1.00 97.25 85 ALA A CA 1
ATOM 660 C C . ALA A 1 85 ? 2.812 3.855 -7.431 1.00 97.25 85 ALA A C 1
ATOM 662 O O . ALA A 1 85 ? 3.486 3.666 -8.447 1.00 97.25 85 ALA A O 1
ATOM 663 N N . ILE A 1 86 ? 2.805 5.033 -6.799 1.00 96.06 86 ILE A N 1
ATOM 664 C CA . ILE A 1 86 ? 3.655 6.163 -7.199 1.00 96.06 86 ILE A CA 1
ATOM 665 C C . ILE A 1 86 ? 5.129 5.779 -7.047 1.00 96.06 86 ILE A C 1
ATOM 667 O O . ILE A 1 86 ? 5.887 5.862 -8.012 1.00 96.06 86 ILE A O 1
ATOM 671 N N . ALA A 1 87 ? 5.534 5.283 -5.874 1.00 95.75 87 ALA A N 1
ATOM 672 C CA . ALA A 1 87 ? 6.913 4.869 -5.623 1.00 95.75 87 ALA A CA 1
ATOM 673 C C . ALA A 1 87 ? 7.394 3.821 -6.641 1.00 95.75 87 ALA A C 1
ATOM 675 O O . ALA A 1 87 ? 8.497 3.938 -7.174 1.00 95.75 87 ALA A O 1
ATOM 676 N N . HIS A 1 88 ? 6.563 2.834 -6.983 1.00 95.94 88 HIS A N 1
ATOM 677 C CA . HIS A 1 88 ? 6.925 1.825 -7.973 1.00 95.94 88 HIS A CA 1
ATOM 678 C C . HIS A 1 88 ? 7.172 2.424 -9.360 1.00 95.94 88 HIS A C 1
ATOM 680 O O . HIS A 1 88 ? 8.164 2.081 -9.996 1.00 95.94 88 HIS A O 1
ATOM 686 N N . GLN A 1 89 ? 6.337 3.362 -9.807 1.00 94.06 89 GLN A N 1
ATOM 687 C CA . GLN A 1 89 ? 6.534 4.040 -11.093 1.00 94.06 89 GLN A CA 1
ATOM 688 C C . GLN A 1 89 ? 7.822 4.882 -11.130 1.00 94.06 89 GLN A C 1
ATOM 690 O O . GLN A 1 89 ? 8.382 5.094 -12.206 1.00 94.06 89 GLN A O 1
ATOM 695 N N . LEU A 1 90 ? 8.305 5.343 -9.970 1.00 93.00 90 LEU A N 1
ATOM 696 C CA . LEU A 1 90 ? 9.532 6.132 -9.847 1.00 93.00 90 LEU A CA 1
ATOM 697 C C . LEU A 1 90 ? 10.792 5.252 -9.740 1.00 93.00 90 LEU A C 1
ATOM 699 O O . LEU A 1 90 ? 11.806 5.572 -10.356 1.00 93.00 90 LEU A O 1
ATOM 703 N N . VAL A 1 91 ? 10.748 4.153 -8.972 1.00 93.00 91 VAL A N 1
ATOM 704 C CA . VAL A 1 91 ? 11.953 3.372 -8.604 1.00 93.00 91 VAL A CA 1
ATOM 705 C C . VAL A 1 91 ? 11.852 1.854 -8.800 1.00 93.00 91 VAL A C 1
ATOM 707 O O . VAL A 1 91 ? 12.807 1.142 -8.508 1.00 93.00 91 VAL A O 1
ATOM 710 N N . ASN A 1 92 ? 10.740 1.333 -9.322 1.00 93.25 92 ASN A N 1
ATOM 711 C CA . ASN A 1 92 ? 10.496 -0.099 -9.556 1.00 93.25 92 ASN A CA 1
ATOM 712 C C . ASN A 1 92 ? 10.617 -0.981 -8.289 1.00 93.25 92 ASN A C 1
ATOM 714 O O . ASN A 1 92 ? 11.204 -2.057 -8.331 1.00 93.25 92 ASN A O 1
ATOM 718 N N . CYS A 1 93 ? 10.071 -0.538 -7.148 1.00 93.06 93 CYS A N 1
ATOM 719 C CA . CYS A 1 93 ? 10.283 -1.200 -5.846 1.00 93.06 93 CYS A CA 1
ATOM 720 C C . CYS A 1 93 ? 9.384 -2.416 -5.525 1.00 93.06 93 CYS A C 1
ATOM 722 O O . CYS A 1 93 ? 9.724 -3.198 -4.643 1.00 93.06 93 CYS A O 1
ATOM 724 N N . LEU A 1 94 ? 8.243 -2.578 -6.199 1.00 93.38 94 LEU A N 1
ATOM 725 C CA . LEU A 1 94 ? 7.305 -3.688 -6.022 1.00 93.38 94 LEU A CA 1
ATOM 726 C C . LEU A 1 94 ? 7.591 -4.822 -7.015 1.00 93.38 94 LEU A C 1
ATOM 728 O O . LEU A 1 94 ? 7.791 -4.574 -8.202 1.00 93.38 94 LEU A O 1
ATOM 732 N N . HIS A 1 95 ? 7.582 -6.058 -6.517 1.00 88.56 95 HIS A N 1
ATOM 733 C CA . HIS A 1 95 ? 7.672 -7.272 -7.337 1.00 88.56 95 HIS A CA 1
ATOM 734 C C . HIS A 1 95 ? 6.294 -7.828 -7.703 1.00 88.56 95 HIS A C 1
ATOM 736 O O . HIS A 1 95 ? 6.106 -8.305 -8.814 1.00 88.56 95 HIS A O 1
ATOM 742 N N . GLU A 1 96 ? 5.330 -7.718 -6.790 1.00 88.00 96 GLU A N 1
ATOM 743 C CA . GLU A 1 96 ? 3.952 -8.169 -6.970 1.00 88.00 96 GLU A CA 1
ATOM 744 C C . GLU A 1 96 ? 3.009 -7.109 -6.404 1.00 88.00 96 GLU A C 1
ATOM 746 O O . GLU A 1 96 ? 3.305 -6.484 -5.380 1.00 88.00 96 GLU A O 1
ATOM 751 N N . ILE A 1 97 ? 1.879 -6.899 -7.076 1.00 90.31 97 ILE A N 1
ATOM 752 C CA . ILE A 1 97 ? 0.856 -5.929 -6.684 1.00 90.31 97 ILE A CA 1
ATOM 753 C C . ILE A 1 97 ? -0.486 -6.650 -6.605 1.00 90.31 97 ILE A C 1
ATOM 755 O O . ILE A 1 97 ? -0.991 -7.133 -7.613 1.00 90.31 97 ILE A O 1
ATOM 759 N N . PHE A 1 98 ? -1.083 -6.667 -5.416 1.00 88.31 98 PHE A N 1
ATOM 760 C CA . PHE A 1 98 ? -2.413 -7.228 -5.156 1.00 88.31 98 PHE A CA 1
ATOM 761 C C . PHE A 1 98 ? -3.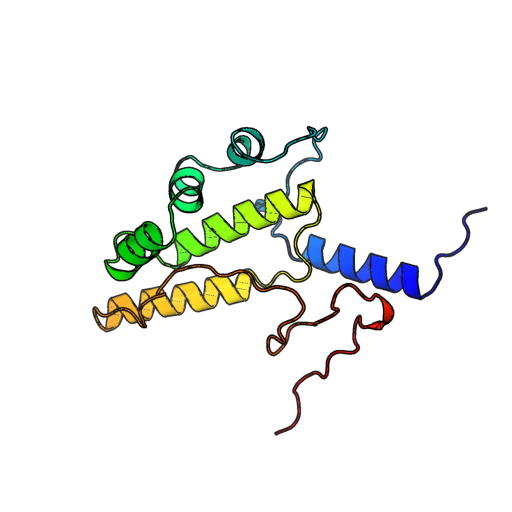271 -6.225 -4.366 1.00 88.31 98 PHE A C 1
ATOM 763 O O . PHE A 1 98 ? -3.825 -6.521 -3.310 1.00 88.31 98 PHE A O 1
ATOM 770 N N . PHE A 1 99 ? -3.349 -4.987 -4.873 1.00 94.06 99 PHE A N 1
ATOM 771 C CA . PHE A 1 99 ? -4.084 -3.893 -4.225 1.00 94.06 99 PHE A CA 1
ATOM 772 C C . PHE A 1 99 ? -5.575 -4.194 -4.043 1.00 94.06 99 PHE A C 1
ATOM 774 O O . PHE A 1 99 ? -6.130 -3.842 -3.009 1.00 94.06 99 PHE A O 1
ATOM 781 N N . GLU A 1 100 ? -6.212 -4.861 -5.010 1.00 92.94 100 GLU A N 1
ATOM 782 C CA . GLU A 1 100 ? -7.636 -5.206 -4.914 1.00 92.94 100 GLU A CA 1
ATOM 783 C C . GLU A 1 100 ? -7.897 -6.163 -3.746 1.00 92.94 100 GLU A C 1
ATOM 785 O O . GLU A 1 100 ? -8.771 -5.901 -2.923 1.00 92.94 100 GLU A O 1
ATOM 790 N N . ASP A 1 101 ? -7.079 -7.211 -3.609 1.00 93.00 101 ASP A N 1
ATOM 791 C CA . ASP A 1 101 ? -7.190 -8.159 -2.497 1.00 93.00 101 ASP A CA 1
ATOM 792 C C . ASP A 1 101 ? -6.933 -7.468 -1.152 1.00 93.00 101 ASP A C 1
ATOM 794 O O . ASP A 1 101 ? -7.659 -7.694 -0.184 1.00 93.00 101 ASP A O 1
ATOM 798 N N . ALA A 1 102 ? -5.937 -6.575 -1.090 1.00 95.69 102 ALA A N 1
ATOM 799 C CA . ALA A 1 102 ? -5.657 -5.792 0.111 1.00 95.69 102 ALA A CA 1
ATOM 800 C C . ALA A 1 102 ? -6.857 -4.912 0.508 1.00 95.69 102 ALA A C 1
ATOM 802 O O . ALA A 1 102 ? -7.250 -4.892 1.676 1.00 95.69 102 ALA A O 1
ATOM 803 N N . ILE A 1 103 ? -7.474 -4.225 -0.458 1.00 97.25 103 ILE A N 1
ATOM 804 C CA . ILE A 1 103 ? -8.669 -3.398 -0.240 1.00 97.25 103 ILE A CA 1
ATOM 805 C C . ILE A 1 103 ? -9.866 -4.266 0.166 1.00 97.25 103 ILE A C 1
ATOM 807 O O . ILE A 1 103 ? -10.650 -3.865 1.026 1.00 97.25 103 ILE A O 1
ATOM 811 N N . GLN A 1 104 ? -10.015 -5.461 -0.407 1.00 97.50 104 GLN A N 1
ATOM 812 C CA . GLN A 1 104 ? -11.087 -6.383 -0.040 1.00 97.50 104 GLN A CA 1
ATOM 813 C C . GLN A 1 104 ? -10.949 -6.861 1.410 1.00 97.50 104 GLN A C 1
ATOM 815 O O . GLN A 1 104 ? -11.915 -6.790 2.170 1.00 97.50 104 GLN A O 1
ATOM 820 N N . VAL A 1 105 ? -9.744 -7.252 1.836 1.00 96.94 105 VAL A N 1
ATOM 821 C CA . VAL A 1 105 ? -9.470 -7.594 3.242 1.00 96.94 105 VAL A CA 1
ATOM 822 C C . VAL A 1 105 ? -9.730 -6.397 4.158 1.00 96.94 105 VAL A C 1
ATOM 824 O O . VAL A 1 105 ? -10.271 -6.564 5.249 1.00 96.94 105 VAL A O 1
ATOM 827 N N . ALA A 1 106 ? -9.389 -5.182 3.728 1.00 98.31 106 ALA A N 1
ATOM 828 C CA . ALA A 1 106 ? -9.662 -3.973 4.494 1.00 98.31 106 ALA A CA 1
ATOM 829 C C . ALA A 1 106 ? -11.169 -3.738 4.708 1.00 98.31 106 ALA A C 1
ATOM 831 O O . ALA A 1 106 ? -11.581 -3.460 5.834 1.00 98.31 106 ALA A O 1
ATOM 832 N N . LYS A 1 107 ? -12.003 -3.948 3.679 1.00 98.50 107 LYS A N 1
ATOM 833 C CA . LYS A 1 107 ? -13.472 -3.882 3.807 1.00 98.50 107 LYS A CA 1
ATOM 834 C C . LYS A 1 107 ? -13.992 -4.881 4.840 1.00 98.50 107 LYS A C 1
ATOM 836 O O . LYS A 1 107 ? -14.785 -4.514 5.698 1.00 98.50 107 LYS A O 1
ATOM 841 N N . GLU A 1 108 ? -13.498 -6.120 4.814 1.00 98.44 108 GLU A N 1
ATOM 842 C CA . GLU A 1 108 ? -13.885 -7.147 5.793 1.00 98.44 108 GLU A CA 1
ATOM 843 C C . GLU A 1 108 ? -13.494 -6.770 7.231 1.00 98.44 108 GLU A C 1
ATOM 845 O O . GLU A 1 108 ? -14.191 -7.123 8.186 1.00 98.44 108 GLU A O 1
ATOM 850 N N . LEU A 1 109 ? -12.365 -6.077 7.411 1.00 98.44 109 LEU A N 1
ATOM 851 C CA . LEU A 1 109 ? -11.938 -5.574 8.717 1.00 98.44 109 LEU A CA 1
ATOM 852 C C . LEU A 1 109 ? -12.893 -4.489 9.223 1.00 98.44 109 LEU A C 1
ATOM 854 O O . LEU A 1 109 ? -13.350 -4.584 10.364 1.00 98.44 109 LEU A O 1
ATOM 858 N N . ASP A 1 110 ? -13.243 -3.526 8.374 1.00 98.62 110 ASP A N 1
ATOM 859 C CA . ASP A 1 110 ? -14.195 -2.467 8.719 1.00 98.62 110 ASP A CA 1
ATOM 860 C C . ASP A 1 110 ? -15.584 -3.037 9.046 1.00 98.62 110 ASP A C 1
ATOM 862 O O . ASP A 1 110 ? -16.176 -2.694 10.073 1.00 98.62 110 ASP A O 1
ATOM 866 N N . GLU A 1 111 ? -16.080 -3.978 8.238 1.00 98.44 111 GLU A N 1
ATOM 867 C CA . GLU A 1 111 ? -17.342 -4.688 8.485 1.00 98.44 111 GLU A CA 1
ATOM 868 C C . GLU A 1 111 ? -17.315 -5.459 9.811 1.00 98.44 111 GLU A C 1
ATOM 870 O O . GLU A 1 111 ? -18.272 -5.409 10.589 1.00 98.44 111 GLU A O 1
ATOM 875 N N . HIS A 1 112 ? -16.209 -6.146 10.110 1.00 98.50 112 HIS A N 1
ATOM 876 C CA . HIS A 1 112 ? -16.034 -6.865 11.369 1.00 98.50 112 HIS A CA 1
ATOM 877 C C . HIS A 1 112 ? -16.066 -5.927 12.579 1.00 98.50 112 HIS A C 1
ATOM 879 O O . HIS A 1 112 ? -16.736 -6.229 13.574 1.00 98.50 112 HIS A O 1
ATOM 885 N N . LEU A 1 113 ? -15.354 -4.799 12.507 1.00 98.19 113 LEU A N 1
ATOM 886 C CA . LEU A 1 113 ? -15.320 -3.817 13.585 1.00 98.19 113 LEU A CA 1
ATOM 887 C C . LEU A 1 113 ? -16.707 -3.202 13.799 1.00 98.19 113 LEU A C 1
ATOM 889 O O . LEU A 1 113 ? -17.168 -3.135 14.939 1.00 98.19 113 LEU A O 1
ATOM 893 N N . ALA A 1 114 ? -17.406 -2.844 12.721 1.00 98.06 114 ALA A N 1
ATOM 894 C CA . ALA A 1 114 ? -18.760 -2.302 12.782 1.00 98.06 114 ALA A CA 1
ATOM 895 C C . ALA A 1 114 ? -19.773 -3.305 13.364 1.00 98.06 114 ALA A C 1
ATOM 897 O O . ALA A 1 114 ? -20.617 -2.931 14.179 1.00 98.06 114 ALA A O 1
ATOM 898 N N . ALA A 1 115 ? -19.683 -4.582 12.984 1.00 98.31 115 ALA A N 1
ATOM 899 C CA . ALA A 1 115 ? -20.616 -5.616 13.430 1.00 98.31 115 ALA A CA 1
ATOM 900 C C . ALA A 1 115 ? -20.379 -6.069 14.880 1.00 98.31 115 ALA A C 1
ATOM 902 O O . ALA A 1 115 ? -21.328 -6.410 15.586 1.00 98.31 115 ALA A O 1
ATOM 903 N N . THR A 1 116 ? -19.121 -6.119 15.327 1.00 97.88 116 THR A N 1
ATOM 904 C CA . THR A 1 116 ? -18.757 -6.712 16.628 1.00 97.88 116 THR A CA 1
ATOM 905 C C . THR A 1 116 ? -18.364 -5.688 17.690 1.00 97.88 116 THR A C 1
ATOM 907 O O . THR A 1 116 ? -18.304 -6.031 18.875 1.00 97.88 116 THR A O 1
ATOM 910 N N . GLY A 1 117 ? -18.059 -4.452 17.285 1.00 97.50 117 GLY A N 1
ATOM 911 C CA . GLY A 1 117 ? -17.470 -3.422 18.141 1.00 97.50 117 GLY A CA 1
ATOM 912 C C . GLY A 1 117 ? -16.061 -3.765 18.631 1.00 97.50 117 GLY A C 1
ATOM 913 O O . GLY A 1 117 ? -15.592 -3.160 19.596 1.00 97.50 117 GLY A O 1
ATOM 914 N N . LYS A 1 118 ? -15.399 -4.771 18.040 1.00 97.31 118 LYS A N 1
ATOM 915 C CA . LYS A 1 118 ? -14.071 -5.240 18.448 1.00 97.31 118 LYS A CA 1
ATOM 916 C C . LYS A 1 118 ? -13.148 -5.388 17.237 1.00 97.31 118 LYS A C 1
ATOM 918 O O . LYS A 1 118 ? -13.582 -5.874 16.195 1.00 97.31 118 LYS A O 1
ATOM 923 N N . PRO A 1 119 ? -11.862 -5.024 17.362 1.00 97.62 119 PRO A N 1
ATOM 924 C CA . PRO A 1 119 ? -10.900 -5.271 16.302 1.00 97.62 119 PRO A CA 1
ATOM 925 C C . PRO A 1 119 ? -10.601 -6.770 16.172 1.00 97.62 119 PRO A C 1
ATOM 927 O O . PRO A 1 119 ? -10.541 -7.500 17.162 1.00 97.62 119 PRO A O 1
ATOM 930 N N . LYS A 1 120 ? -10.317 -7.209 14.941 1.00 96.44 120 LYS A N 1
ATOM 931 C CA . LYS A 1 120 ? -9.945 -8.603 14.615 1.00 96.44 120 LYS A CA 1
ATOM 932 C C . LYS A 1 120 ? -8.645 -9.059 15.302 1.00 96.44 120 LYS A C 1
ATOM 934 O O . LYS A 1 120 ? -8.421 -10.254 15.467 1.00 96.44 120 LYS A O 1
ATOM 939 N N . GLY A 1 121 ? -7.776 -8.120 15.685 1.00 95.69 121 GLY A N 1
ATOM 940 C CA . GLY A 1 121 ? -6.502 -8.392 16.351 1.00 95.69 121 GLY A CA 1
ATOM 941 C C . GLY A 1 121 ? -5.657 -7.128 16.561 1.00 95.69 121 GLY A C 1
ATOM 942 O O . GLY A 1 121 ? -6.093 -6.037 16.196 1.00 95.69 121 GLY A O 1
ATOM 943 N N . PRO A 1 122 ? -4.437 -7.255 17.118 1.00 95.31 122 PRO A N 1
ATOM 944 C CA . PRO A 1 122 ? -3.589 -6.108 17.468 1.00 95.31 122 PRO A CA 1
ATOM 945 C C . PRO A 1 122 ? -3.075 -5.306 16.261 1.00 95.31 122 PRO A C 1
ATOM 947 O O . PRO A 1 122 ? -2.698 -4.154 16.420 1.00 95.31 122 PRO A O 1
ATOM 950 N N . LEU A 1 123 ? -3.067 -5.899 15.063 1.00 96.88 123 LEU A N 1
ATOM 951 C CA . LEU A 1 123 ? -2.648 -5.249 13.812 1.00 96.88 123 LEU A CA 1
ATOM 952 C C . LEU A 1 123 ? -3.837 -4.907 12.899 1.00 96.88 123 LEU A C 1
ATOM 954 O O . LEU A 1 123 ? -3.685 -4.795 11.686 1.00 96.88 123 LEU A O 1
ATOM 958 N N . HIS A 1 124 ? -5.045 -4.811 13.458 1.00 97.56 124 HIS A N 1
ATOM 959 C CA . HIS A 1 124 ? -6.254 -4.530 12.689 1.00 97.56 124 HIS A CA 1
ATOM 960 C C . HIS A 1 124 ? -6.103 -3.242 11.865 1.00 97.56 124 HIS A C 1
ATOM 962 O O . HIS A 1 124 ? -5.817 -2.184 12.416 1.00 97.56 124 HIS A O 1
ATOM 968 N N . GLY A 1 125 ? -6.293 -3.337 10.548 1.00 96.56 125 GLY A N 1
ATOM 969 C CA . GLY A 1 125 ? -6.235 -2.202 9.623 1.00 96.56 125 GLY A CA 1
ATOM 970 C C . GLY A 1 125 ? -4.830 -1.683 9.292 1.00 96.56 125 GLY A C 1
ATOM 971 O O . GLY A 1 125 ? -4.730 -0.696 8.575 1.00 96.56 125 GLY A O 1
ATOM 972 N N . LEU A 1 126 ? -3.754 -2.321 9.775 1.00 97.88 126 LEU A N 1
ATOM 973 C CA . LEU A 1 126 ? -2.378 -1.939 9.437 1.00 97.88 126 LEU A CA 1
ATOM 974 C C . LEU A 1 126 ? -1.930 -2.597 8.115 1.00 97.88 126 LEU A C 1
ATOM 976 O O . LEU A 1 126 ? -1.841 -3.828 8.066 1.00 97.88 126 LEU A O 1
ATOM 980 N N . PRO A 1 127 ? -1.586 -1.826 7.064 1.00 95.88 127 PRO A N 1
ATOM 981 C CA . PRO A 1 127 ? -1.045 -2.385 5.827 1.00 95.88 127 PRO A CA 1
ATOM 982 C C . PRO A 1 127 ? 0.360 -2.961 6.031 1.00 95.88 127 PRO A C 1
ATOM 984 O O . PRO A 1 127 ? 1.183 -2.391 6.748 1.00 95.88 127 PRO A O 1
ATOM 987 N N . VAL A 1 128 ? 0.658 -4.076 5.360 1.00 93.94 128 VAL A N 1
ATOM 988 C CA . VAL A 1 128 ? 1.957 -4.758 5.444 1.00 93.94 128 VAL A CA 1
ATOM 989 C C . VAL A 1 128 ? 2.467 -5.064 4.042 1.00 93.94 128 VAL A C 1
ATOM 991 O O . VAL A 1 128 ? 1.744 -5.628 3.224 1.00 93.94 128 VAL A O 1
ATOM 994 N N . SER A 1 129 ? 3.731 -4.733 3.776 1.00 92.50 129 SER A N 1
ATOM 995 C CA . SER A 1 129 ? 4.457 -5.228 2.608 1.00 92.50 129 SER A CA 1
ATOM 996 C C . SER A 1 129 ? 5.325 -6.421 2.996 1.00 92.50 129 SER A C 1
ATOM 998 O O . SER A 1 129 ? 5.870 -6.497 4.100 1.00 92.50 129 SER A O 1
ATOM 1000 N N . LEU A 1 130 ? 5.449 -7.376 2.079 1.00 89.12 130 LEU A N 1
ATOM 1001 C CA . LEU A 1 130 ? 6.257 -8.573 2.270 1.00 89.12 130 LEU A CA 1
ATOM 1002 C C . LEU A 1 130 ? 7.402 -8.573 1.267 1.00 89.12 130 LEU A C 1
ATOM 1004 O O . LEU A 1 130 ? 7.245 -8.199 0.107 1.00 89.12 130 LEU A O 1
ATOM 1008 N N . LYS A 1 131 ? 8.572 -9.018 1.721 1.00 84.31 131 LYS A N 1
ATOM 1009 C CA . LYS A 1 131 ? 9.684 -9.314 0.819 1.00 84.31 131 LYS A CA 1
ATOM 1010 C C . LYS A 1 131 ? 9.302 -10.515 -0.051 1.00 84.31 131 LYS A C 1
ATOM 1012 O O . LYS A 1 131 ? 8.756 -11.478 0.478 1.00 84.31 131 LYS A O 1
ATOM 1017 N N . ASP A 1 132 ? 9.710 -10.516 -1.321 1.00 82.06 132 ASP A N 1
ATOM 1018 C CA . ASP A 1 132 ? 9.485 -11.597 -2.310 1.00 82.06 132 ASP A CA 1
ATOM 1019 C C . ASP A 1 132 ? 10.191 -12.937 -1.968 1.00 82.06 132 ASP A C 1
ATOM 1021 O O . ASP A 1 132 ? 10.509 -13.744 -2.829 1.00 82.06 132 ASP A O 1
ATOM 1025 N N . GLN A 1 133 ? 10.536 -13.158 -0.699 1.00 73.69 133 GLN A N 1
ATOM 1026 C CA . GLN A 1 133 ? 11.036 -14.423 -0.154 1.00 73.69 133 GLN A CA 1
ATOM 1027 C C . GLN A 1 133 ? 9.937 -15.189 0.599 1.00 73.69 133 GLN A C 1
ATOM 1029 O O . GLN A 1 133 ? 10.149 -16.340 0.979 1.00 73.69 133 GLN A O 1
ATOM 1034 N N . PHE A 1 134 ? 8.786 -14.559 0.847 1.00 72.88 134 PHE A N 1
ATOM 1035 C CA . PHE A 1 134 ? 7.644 -15.179 1.509 1.00 72.88 134 PHE A CA 1
ATOM 1036 C C . PHE A 1 134 ? 6.619 -15.625 0.472 1.00 72.88 134 PHE A C 1
ATOM 1038 O O . PHE A 1 134 ? 6.158 -14.819 -0.329 1.00 72.88 134 PHE A O 1
ATOM 1045 N N . HIS A 1 135 ? 6.228 -16.896 0.531 1.00 72.44 135 HIS A N 1
ATOM 1046 C CA . HIS A 1 135 ? 5.181 -17.426 -0.333 1.00 72.44 135 HIS A CA 1
ATOM 1047 C C . HIS A 1 135 ? 3.817 -16.913 0.127 1.00 72.44 135 HIS A C 1
ATOM 1049 O O . HIS A 1 135 ? 3.366 -17.227 1.233 1.00 72.44 135 HIS A O 1
ATOM 1055 N N . VAL A 1 136 ? 3.150 -16.153 -0.737 1.00 74.94 136 VAL A N 1
ATOM 1056 C CA . VAL A 1 136 ? 1.755 -15.748 -0.561 1.00 74.94 136 VAL A CA 1
ATOM 1057 C C . VAL A 1 136 ? 0.902 -16.621 -1.474 1.00 74.94 136 VAL A C 1
ATOM 1059 O O . VAL A 1 136 ? 1.193 -16.778 -2.657 1.00 74.94 136 VAL A O 1
ATOM 1062 N N . LYS A 1 137 ? -0.143 -17.245 -0.921 1.00 77.56 137 LYS A N 1
ATOM 1063 C CA . LYS A 1 137 ? -1.009 -18.141 -1.695 1.00 77.56 137 LYS A CA 1
ATOM 1064 C C . LYS A 1 137 ? -1.623 -17.380 -2.877 1.00 77.56 137 LYS A C 1
ATOM 1066 O O . LYS A 1 137 ? -2.297 -16.382 -2.663 1.00 77.56 137 LYS A O 1
ATOM 1071 N N . GLY A 1 138 ? -1.425 -17.888 -4.095 1.00 76.69 138 GLY A N 1
ATOM 1072 C CA . GLY A 1 138 ? -1.975 -17.297 -5.322 1.00 76.69 138 GLY A CA 1
ATOM 1073 C C . GLY A 1 138 ? -1.133 -16.176 -5.938 1.00 76.69 138 GLY A C 1
ATOM 1074 O O . GLY A 1 138 ? -1.542 -15.625 -6.954 1.00 76.69 138 GLY A O 1
ATOM 1075 N N . VAL A 1 139 ? 0.034 -15.867 -5.366 1.00 76.38 139 VAL A N 1
ATOM 1076 C CA . VAL A 1 139 ? 0.960 -14.844 -5.865 1.00 76.38 139 VAL A CA 1
ATOM 1077 C C . VAL A 1 139 ? 2.304 -15.500 -6.189 1.00 76.38 139 VAL A C 1
ATOM 1079 O O . VAL A 1 139 ? 2.770 -16.370 -5.450 1.00 76.38 139 VAL A O 1
ATOM 1082 N N . ASP A 1 140 ? 2.921 -15.093 -7.298 1.00 72.94 140 ASP A N 1
ATOM 1083 C CA . ASP A 1 140 ? 4.250 -15.573 -7.683 1.00 72.94 140 ASP A CA 1
ATOM 1084 C C . ASP A 1 140 ? 5.302 -15.205 -6.628 1.00 72.94 140 ASP A C 1
ATOM 1086 O O . ASP A 1 140 ? 5.214 -14.191 -5.941 1.00 72.94 140 ASP A O 1
ATOM 1090 N N . THR A 1 141 ? 6.338 -16.030 -6.513 1.00 76.88 141 THR A N 1
ATOM 1091 C CA . THR A 1 141 ? 7.517 -15.756 -5.686 1.00 76.88 141 THR A CA 1
ATOM 1092 C C . THR A 1 141 ? 8.754 -15.990 -6.538 1.00 76.88 141 THR A C 1
ATOM 1094 O O . THR A 1 141 ? 9.130 -17.132 -6.812 1.00 76.88 141 THR A O 1
ATOM 1097 N N . THR A 1 142 ? 9.384 -14.907 -6.996 1.00 77.00 142 THR A N 1
ATOM 1098 C CA . THR A 1 142 ? 10.503 -14.986 -7.958 1.00 77.00 142 THR A CA 1
ATOM 1099 C C . THR A 1 142 ? 11.869 -14.888 -7.291 1.00 77.00 142 THR A C 1
ATOM 1101 O O . THR A 1 142 ? 12.881 -15.280 -7.874 1.00 77.00 142 THR A O 1
ATOM 1104 N N . MET A 1 143 ? 11.928 -14.311 -6.088 1.00 78.88 143 MET A N 1
ATOM 1105 C CA . MET A 1 143 ? 13.157 -13.921 -5.394 1.00 78.88 143 MET A CA 1
ATOM 1106 C C . MET A 1 143 ? 14.110 -13.068 -6.256 1.00 78.88 143 MET A C 1
ATOM 1108 O O . MET A 1 143 ? 15.315 -13.032 -6.006 1.00 78.88 143 MET A O 1
ATOM 1112 N N . GLY A 1 144 ? 13.587 -12.383 -7.278 1.00 80.62 144 GLY A N 1
ATOM 1113 C CA . GLY A 1 144 ? 14.380 -11.616 -8.243 1.00 80.62 144 GLY A CA 1
ATOM 1114 C C . GLY A 1 144 ? 15.080 -12.437 -9.328 1.00 80.62 144 GLY A C 1
ATOM 1115 O O . GLY A 1 144 ? 15.838 -11.871 -10.118 1.00 80.62 144 GLY A O 1
ATOM 1116 N N . TYR A 1 145 ? 14.818 -13.742 -9.423 1.00 83.00 145 TYR A N 1
ATOM 1117 C CA . TYR A 1 145 ? 15.350 -14.593 -10.483 1.00 83.00 145 TYR A CA 1
ATOM 1118 C C . TYR A 1 145 ? 14.359 -14.716 -11.642 1.00 83.00 145 TYR A C 1
ATOM 1120 O O . TYR A 1 145 ? 13.267 -15.256 -11.498 1.00 83.00 145 TYR A O 1
ATOM 1128 N N . VAL A 1 146 ? 14.773 -14.287 -12.839 1.00 85.56 146 VAL A N 1
ATOM 1129 C CA . VAL A 1 146 ? 13.947 -14.390 -14.061 1.00 85.56 146 VAL A CA 1
ATOM 1130 C C . VAL A 1 146 ? 13.570 -15.839 -14.377 1.00 85.56 146 VAL A C 1
ATOM 1132 O O . VAL A 1 146 ? 12.468 -16.096 -14.842 1.00 85.56 146 VAL A O 1
ATOM 1135 N N . GLY A 1 147 ? 14.458 -16.795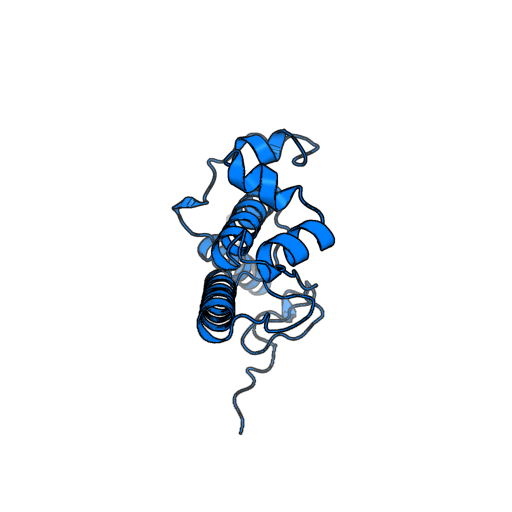 -14.089 1.00 84.94 147 GLY A N 1
ATOM 1136 C CA . GLY A 1 147 ? 14.181 -18.220 -14.287 1.00 84.94 147 GLY A CA 1
ATOM 1137 C C . GLY A 1 147 ? 13.106 -18.790 -13.358 1.00 84.94 147 GLY A C 1
ATOM 1138 O O . GLY A 1 147 ? 12.737 -19.946 -13.535 1.00 84.94 147 GLY A O 1
ATOM 1139 N N . TRP A 1 148 ? 12.646 -18.020 -12.367 1.00 81.38 148 TRP A N 1
ATOM 1140 C CA . TRP A 1 148 ? 11.608 -18.435 -11.426 1.00 81.38 148 TRP A CA 1
ATOM 1141 C C . TRP A 1 148 ? 10.243 -17.791 -11.694 1.00 81.38 148 TRP A C 1
ATOM 1143 O O . TRP A 1 148 ? 9.265 -18.124 -11.024 1.00 81.38 148 TRP A O 1
ATOM 1153 N N . ILE A 1 149 ? 10.155 -16.913 -12.695 1.00 81.44 149 ILE A N 1
ATOM 1154 C CA . ILE A 1 149 ? 8.872 -16.442 -13.224 1.00 81.44 149 ILE A CA 1
ATOM 1155 C C . ILE A 1 149 ? 8.082 -17.676 -13.693 1.00 81.44 149 ILE A C 1
ATOM 1157 O O . ILE A 1 149 ? 8.648 -18.526 -14.377 1.00 81.44 149 ILE A O 1
ATOM 1161 N N . GLU A 1 150 ? 6.815 -17.797 -13.278 1.00 68.81 150 GLU A N 1
ATOM 1162 C CA . GLU A 1 150 ? 5.926 -18.949 -13.554 1.00 68.81 150 GLU A CA 1
ATOM 1163 C C . GLU A 1 150 ? 6.367 -20.298 -12.941 1.00 68.81 150 GLU A C 1
ATOM 1165 O O . GLU A 1 150 ? 5.794 -21.341 -13.253 1.00 68.81 150 GLU A O 1
ATOM 1170 N N . SER A 1 151 ? 7.366 -20.311 -12.049 1.00 60.88 151 SER A N 1
ATOM 1171 C CA . SER A 1 151 ? 7.861 -21.548 -11.414 1.00 60.88 151 SER A CA 1
ATOM 1172 C C . SER A 1 151 ? 7.274 -21.827 -10.027 1.00 60.88 151 SER A C 1
ATOM 1174 O O . SER A 1 151 ? 7.470 -22.915 -9.479 1.00 60.88 151 SER A O 1
ATOM 1176 N N . SER A 1 152 ? 6.565 -20.860 -9.439 1.00 50.91 152 SER A N 1
ATOM 1177 C CA . SER A 1 152 ? 5.936 -21.041 -8.135 1.00 50.91 152 SER A CA 1
ATOM 1178 C C . SER A 1 152 ? 4.799 -22.059 -8.262 1.00 50.91 152 SER A C 1
ATOM 1180 O O . SER A 1 152 ? 3.956 -21.919 -9.151 1.00 50.91 152 SER A O 1
ATOM 1182 N N . PRO A 1 153 ? 4.744 -23.098 -7.409 1.00 46.22 153 PRO A N 1
ATOM 1183 C CA . PRO A 1 153 ? 3.654 -24.056 -7.459 1.00 46.22 153 PRO A CA 1
ATOM 1184 C C . PRO A 1 153 ? 2.348 -23.306 -7.203 1.00 46.22 153 PRO A C 1
ATOM 1186 O O . PRO A 1 153 ? 2.110 -22.811 -6.098 1.00 46.22 153 PRO A O 1
ATOM 1189 N N . GLN A 1 154 ? 1.492 -23.224 -8.225 1.00 42.59 154 GLN A N 1
ATOM 1190 C CA . GLN A 1 154 ? 0.088 -22.906 -8.012 1.00 42.59 154 GLN A CA 1
ATOM 1191 C C . GLN A 1 154 ? -0.404 -23.942 -7.005 1.00 42.59 154 GLN A C 1
ATOM 1193 O O . GLN A 1 154 ? -0.412 -25.136 -7.298 1.00 42.59 154 GLN A O 1
ATOM 1198 N N . SER A 1 155 ? -0.730 -23.512 -5.789 1.00 43.31 155 SER A N 1
ATOM 1199 C CA . SER A 1 155 ? -1.296 -24.386 -4.761 1.00 43.31 155 SER A CA 1
ATOM 1200 C C . SER A 1 155 ? -2.743 -24.713 -5.135 1.00 43.31 155 SER A C 1
ATOM 1202 O O . SER A 1 155 ? -3.699 -24.240 -4.523 1.00 43.31 155 SER A O 1
ATOM 1204 N N . GLY A 1 156 ? -2.882 -25.493 -6.204 1.00 40.78 156 GLY A N 1
ATOM 1205 C CA . GLY A 1 156 ? -4.066 -26.223 -6.608 1.00 40.78 156 GLY A CA 1
ATOM 1206 C C . GLY A 1 156 ? -3.770 -27.708 -6.440 1.00 40.78 156 GLY A C 1
ATOM 1207 O O . GLY A 1 156 ? -3.042 -28.294 -7.237 1.00 40.78 156 GLY A O 1
ATOM 1208 N N . GLY A 1 157 ? -4.310 -28.290 -5.375 1.00 33.09 157 GLY A N 1
ATOM 1209 C CA . GLY A 1 157 ? -4.178 -29.705 -5.053 1.00 33.09 157 GLY A CA 1
ATOM 1210 C C . GLY A 1 157 ? -4.573 -29.960 -3.605 1.00 33.09 157 GLY A C 1
ATOM 1211 O O . GLY A 1 157 ? -3.690 -29.963 -2.759 1.00 33.09 157 GLY A O 1
ATOM 1212 N N . GLU A 1 158 ? -5.891 -30.100 -3.405 1.00 30.56 158 GLU A N 1
ATOM 1213 C CA . GLU A 1 158 ? -6.637 -30.659 -2.250 1.00 30.56 158 GLU A CA 1
ATOM 1214 C C . GLU A 1 158 ? -6.309 -30.177 -0.824 1.00 30.56 158 GLU A C 1
ATOM 1216 O O . GLU A 1 158 ? -5.227 -30.472 -0.275 1.00 30.56 158 GLU A O 1
#

Foldseek 3Di:
DPDPDDPLRVLVVVQLVVQLVLDDPVLDDDDDDADPDCDDPNLCVSADPVLVVLVVDDQQVQLVCCFQVVDQLLVSLVSVLSSVSSVCVRPVPDSDDDSVVSNVVSVVQRVCCVVPVGGPDSNRSPDDDDQLVDDDQPTQRCNPPSVRRVVPPNPDDD

Secondary structure (DSSP, 8-state):
--PPPPHHHHHHHHHHHHHHHTS-GGGPPP-PPPPS--STHHHHTTS-HHHHHHHTS-HHHHHHHHHTTSS-HHHHHHHHHHHHHHHHHHH---S---HHHHHHHHHHHHHHHHHHSS-SSTTTT------TTSPPTTS---TT-GGGTT-S------

Organism: Aspergillus niger (NCBI:txid5061)

InterPro domains:
  IPR023631 Amidase signature domain [PF01425] (75-153)
  IPR036928 Amidase signature (AS) superfamily [G3DSA:3.90.1300.10] (49-156)
  IPR036928 Amidase signature (AS) superfamily [SSF75304] (38-153)

pLDDT: mean 89.07, std 14.01, range [30.56, 98.69]

Radius of gyration: 18.19 Å; chains: 1; bounding box: 40×47×55 Å

Sequence (158 aa):
MDSELSSWQKAAQAKRQAILDAIPQKWRIQRAVLPVDVTGEFIQGYLTPREIEITEADAVAITTQTTSGNWSAVEVTEAFCHRAAIAHQLVNCLHEIFFEDAIQVAKELDEHLAATGKPKGPLHGLPVSLKDQFHVKGVDTTMGYVGWIESSPQSGGE